Protein AF-A0A2G9USE9-F1 (afdb_monomer_lite)

pLDDT: mean 75.91, std 17.48, range [37.97, 95.0]

Sequence (127 aa):
MPSISLAEQHPDAPIYLYVLRFLLGVVVILSCRVVLKFIAKLLVKGMYTVLDLKYYSYSEMCRDLGDLQPTKRYTNRMRFKPIPGAKEVPADAIPYDVDLPVKFIVYSMVGFFVSEGCPMIFAQLNI

Radius of gyration: 22.18 Å; chains: 1; bounding box: 47×37×64 Å

Secondary structure (DSSP, 8-state):
-----HHHH-TT--HHHHHHHHHHHHHHHHHHHHHHHHHHHHHHHHHHHHTT--EE-HHHHHHHTTT-PPPS---TTSS-PPPTT-SS--GGGSPEESHHHHHHHHHHHHHHIIIIIHHHHHHHHT-

Foldseek 3Di:
DPDDDVCRVDVVPDPVLVVVLVVVLVVVLVVLLVVLLVVLLVVLVVVCVVVVAAADELVVVPVVVDPPNPPPPPDPPPQDPPDVPDPDDDPSSRHYHSVVSSCVRSVVVSVVCSVPVSVVVCVVVVD

Structure (mmCIF, N/CA/C/O backbone):
data_AF-A0A2G9USE9-F1
#
_entry.id   AF-A0A2G9USE9-F1
#
loop_
_atom_site.group_PDB
_atom_site.id
_atom_site.type_symbol
_atom_site.label_atom_id
_atom_site.label_alt_id
_atom_site.label_comp_id
_atom_site.label_asym_id
_atom_site.label_entity_id
_atom_site.label_seq_id
_atom_site.pdbx_PDB_ins_code
_atom_site.Cartn_x
_atom_site.Cartn_y
_atom_site.Cartn_z
_atom_site.occupancy
_atom_site.B_iso_or_equiv
_atom_site.auth_seq_id
_atom_site.auth_comp_id
_atom_site.auth_asym_id
_atom_site.auth_atom_id
_atom_site.pdbx_PDB_model_num
ATOM 1 N N . MET A 1 1 ? 13.658 -19.734 -13.538 1.00 42.59 1 MET A N 1
ATOM 2 C CA . MET A 1 1 ? 14.956 -19.105 -13.867 1.00 42.59 1 MET A CA 1
ATOM 3 C C . MET A 1 1 ? 14.958 -17.721 -13.239 1.00 42.59 1 MET A C 1
ATOM 5 O O . MET A 1 1 ? 13.922 -17.074 -13.345 1.00 42.59 1 MET A O 1
ATOM 9 N N . PRO A 1 2 ? 16.017 -17.289 -12.535 1.00 43.75 2 PRO A N 1
ATOM 10 C CA . PRO A 1 2 ? 16.078 -15.926 -12.011 1.00 43.75 2 PRO A CA 1
ATOM 11 C C . PRO A 1 2 ? 16.019 -14.930 -13.177 1.00 43.75 2 PRO A C 1
ATOM 13 O O . PRO A 1 2 ? 16.618 -15.173 -14.224 1.00 43.75 2 PRO A O 1
ATOM 16 N N . SER A 1 3 ? 15.261 -13.844 -13.021 1.00 55.16 3 SER A N 1
ATOM 17 C CA . SER A 1 3 ? 15.191 -12.767 -14.009 1.00 55.16 3 SER A CA 1
ATOM 18 C C . SER A 1 3 ? 16.543 -12.056 -14.056 1.00 55.16 3 SER A C 1
ATOM 20 O O . SER A 1 3 ? 16.865 -11.269 -13.167 1.00 55.16 3 SER A O 1
ATOM 22 N N . ILE A 1 4 ? 17.349 -12.388 -15.059 1.00 57.28 4 ILE A N 1
ATOM 23 C CA . ILE A 1 4 ? 18.645 -11.756 -15.308 1.00 57.28 4 ILE A CA 1
ATOM 24 C C . ILE A 1 4 ? 18.383 -10.288 -15.663 1.00 57.28 4 ILE A C 1
ATOM 26 O O . ILE A 1 4 ? 17.477 -9.984 -16.445 1.00 57.28 4 ILE A O 1
ATOM 30 N N . SER A 1 5 ? 19.130 -9.369 -15.055 1.00 57.72 5 SER A N 1
ATOM 31 C CA . SER A 1 5 ? 18.982 -7.944 -15.350 1.00 57.72 5 SER A CA 1
ATOM 32 C C . SER A 1 5 ? 19.364 -7.657 -16.807 1.00 57.72 5 SER A C 1
ATOM 34 O O . SER A 1 5 ? 20.166 -8.372 -17.407 1.00 57.72 5 SER A O 1
ATOM 36 N N . LEU A 1 6 ? 18.825 -6.586 -17.401 1.00 57.16 6 LEU A N 1
ATOM 37 C CA . LEU A 1 6 ? 19.148 -6.249 -18.797 1.00 57.16 6 LEU A CA 1
ATOM 38 C C . LEU A 1 6 ? 20.657 -5.999 -19.006 1.00 57.16 6 LEU A C 1
ATOM 40 O O . LEU A 1 6 ? 21.139 -6.150 -20.122 1.00 57.16 6 LEU A O 1
ATOM 44 N N . ALA A 1 7 ? 21.393 -5.675 -17.933 1.00 53.22 7 ALA A N 1
ATOM 45 C CA . ALA A 1 7 ? 22.827 -5.367 -17.947 1.00 53.22 7 ALA A CA 1
ATOM 46 C C . ALA A 1 7 ? 23.662 -6.640 -18.032 1.00 53.22 7 ALA A C 1
ATOM 48 O O . ALA A 1 7 ? 24.717 -6.667 -18.656 1.00 53.22 7 ALA A O 1
ATOM 49 N N . GLU A 1 8 ? 23.162 -7.701 -17.405 1.00 52.91 8 GLU A N 1
ATOM 50 C CA . GLU A 1 8 ? 23.750 -9.033 -17.455 1.00 52.91 8 GLU A CA 1
ATOM 51 C C . GLU A 1 8 ? 23.409 -9.748 -18.772 1.00 52.91 8 GLU A C 1
ATOM 53 O O . GLU A 1 8 ? 24.170 -10.609 -19.203 1.00 52.91 8 GLU A O 1
ATOM 58 N N . GLN A 1 9 ? 22.297 -9.392 -19.433 1.00 63.19 9 GLN A N 1
ATOM 59 C CA . GLN A 1 9 ? 21.943 -9.920 -20.760 1.00 63.19 9 GLN A CA 1
ATOM 60 C C . GLN A 1 9 ? 22.631 -9.171 -21.908 1.00 63.19 9 GLN A C 1
ATOM 62 O O . GLN A 1 9 ? 23.045 -9.797 -22.883 1.00 63.19 9 GLN A O 1
ATOM 67 N N . HIS A 1 10 ? 22.764 -7.846 -21.803 1.00 61.84 10 HIS A N 1
ATOM 68 C CA . HIS A 1 10 ? 23.338 -6.997 -22.842 1.00 61.84 10 HIS A CA 1
ATOM 69 C C . HIS A 1 10 ? 24.261 -5.935 -22.215 1.00 61.84 10 HIS A C 1
ATOM 71 O O . HIS A 1 10 ? 23.764 -4.950 -21.667 1.00 61.84 10 HIS A O 1
ATOM 77 N N . PRO A 1 11 ? 25.597 -6.076 -22.314 1.00 62.34 11 PRO A N 1
ATOM 78 C CA . PRO A 1 11 ? 26.538 -5.087 -21.775 1.00 62.34 11 PRO A CA 1
ATOM 79 C C . PRO A 1 11 ? 26.415 -3.701 -22.440 1.00 62.34 11 PRO A C 1
ATOM 81 O O . PRO A 1 11 ? 26.770 -2.701 -21.824 1.00 62.34 11 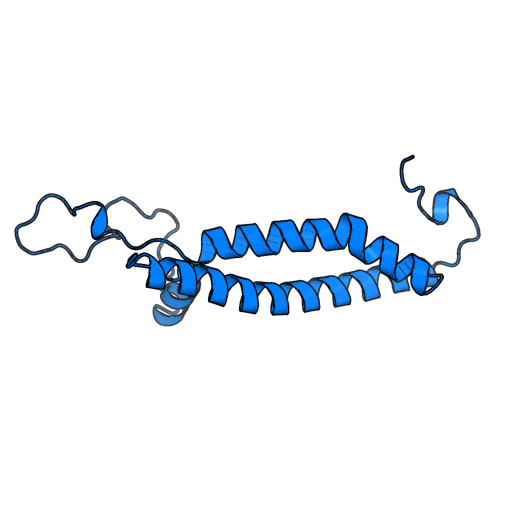PRO A O 1
ATOM 84 N N . ASP A 1 12 ? 25.833 -3.632 -23.643 1.00 63.12 12 ASP A N 1
ATOM 85 C CA . ASP A 1 12 ? 25.544 -2.388 -24.376 1.00 63.12 12 ASP A CA 1
ATOM 86 C C . ASP A 1 12 ? 24.129 -1.834 -24.111 1.00 63.12 12 ASP A C 1
ATOM 88 O O . ASP A 1 12 ? 23.671 -0.914 -24.795 1.00 63.12 12 ASP A O 1
ATOM 92 N N . ALA A 1 13 ? 23.396 -2.401 -23.145 1.00 64.69 13 ALA A N 1
ATOM 93 C CA . ALA A 1 13 ? 22.056 -1.948 -22.799 1.00 64.69 13 ALA A CA 1
ATOM 94 C C . ALA A 1 13 ? 22.074 -0.457 -22.424 1.00 64.69 13 ALA A C 1
ATOM 96 O O . ALA A 1 13 ? 22.778 -0.054 -21.491 1.00 64.69 13 ALA A O 1
ATOM 97 N N . PRO A 1 14 ? 21.286 0.387 -23.101 1.00 75.44 14 PRO A N 1
ATOM 98 C CA . PRO A 1 14 ? 21.423 1.816 -22.932 1.00 75.44 14 PRO A CA 1
ATOM 99 C C . PRO A 1 14 ? 20.886 2.260 -21.565 1.00 75.44 14 PRO A C 1
ATOM 101 O O . PRO A 1 14 ? 19.773 1.920 -21.163 1.00 75.44 14 PRO A O 1
ATOM 104 N N . ILE A 1 15 ? 21.683 3.068 -20.858 1.00 80.81 15 ILE A N 1
ATOM 105 C CA . ILE A 1 15 ? 21.431 3.525 -19.477 1.00 80.81 15 ILE A CA 1
ATOM 106 C C . ILE A 1 15 ? 20.027 4.138 -19.311 1.00 80.81 15 ILE A C 1
ATOM 108 O O . ILE A 1 15 ? 19.402 3.992 -18.258 1.00 80.81 15 ILE A O 1
ATOM 112 N N . TYR A 1 16 ? 19.494 4.771 -20.363 1.00 80.62 16 TYR A N 1
ATOM 113 C CA . TYR A 1 16 ? 18.162 5.377 -20.337 1.00 80.62 16 TYR A CA 1
ATOM 114 C C . TYR A 1 16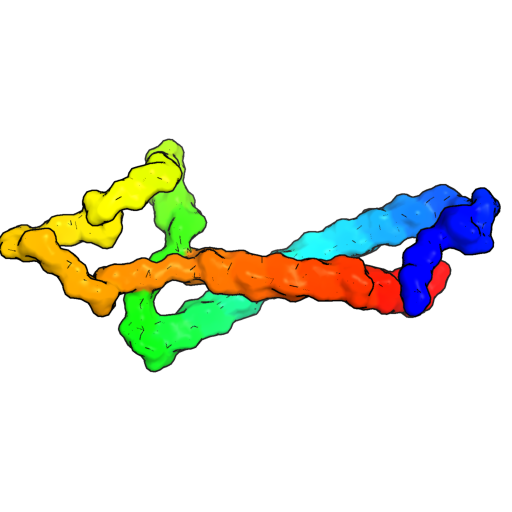 ? 17.039 4.367 -20.043 1.00 80.62 16 TYR A C 1
ATOM 116 O O . TYR A 1 16 ? 16.063 4.749 -19.401 1.00 80.62 16 TYR A O 1
ATOM 124 N N . LEU A 1 17 ? 17.171 3.090 -20.434 1.00 81.06 17 LEU A N 1
ATOM 125 C CA . LEU A 1 17 ? 16.151 2.066 -20.164 1.00 81.06 17 LEU A CA 1
ATOM 126 C C . LEU A 1 17 ? 16.042 1.754 -18.668 1.00 81.06 17 LEU A C 1
ATOM 128 O O . LEU A 1 17 ? 14.940 1.609 -18.145 1.00 81.06 17 LEU A O 1
ATOM 132 N N . TYR A 1 18 ? 17.160 1.735 -17.939 1.00 81.06 18 TYR A N 1
ATOM 133 C CA . TYR A 1 18 ? 17.151 1.528 -16.485 1.00 81.06 18 TYR A CA 1
ATOM 134 C C . TYR A 1 18 ? 16.502 2.691 -15.754 1.00 81.06 18 TYR A C 1
ATOM 136 O O . TYR A 1 18 ? 15.683 2.483 -14.860 1.00 81.06 18 TYR A O 1
ATOM 144 N N . VAL A 1 19 ? 16.853 3.915 -16.153 1.00 85.50 19 VAL A N 1
ATOM 145 C CA . VAL A 1 19 ? 16.263 5.127 -15.583 1.00 85.50 19 VAL A CA 1
ATOM 146 C C . VAL A 1 19 ? 14.759 5.143 -15.849 1.00 85.50 19 VAL A C 1
ATOM 148 O O . VAL A 1 19 ? 13.981 5.412 -14.936 1.00 85.50 19 VAL A O 1
ATOM 151 N N . LEU A 1 20 ? 14.338 4.777 -17.062 1.00 86.94 20 LEU A N 1
ATOM 152 C CA . LEU A 1 20 ? 12.929 4.710 -17.431 1.00 86.94 20 LEU A CA 1
ATOM 153 C C . LEU A 1 20 ? 12.172 3.649 -16.621 1.00 86.94 20 LEU A C 1
ATOM 155 O O . LEU A 1 20 ? 11.130 3.964 -16.050 1.00 86.94 20 LEU A O 1
ATOM 159 N N . ARG A 1 21 ? 12.711 2.429 -16.496 1.00 87.88 21 ARG A N 1
ATOM 160 C CA . ARG A 1 21 ? 12.141 1.365 -15.649 1.00 87.88 21 ARG A CA 1
ATOM 161 C C . ARG A 1 21 ? 12.025 1.792 -14.192 1.00 87.88 21 ARG A C 1
ATOM 163 O O . ARG A 1 21 ? 10.996 1.556 -13.566 1.00 87.88 21 ARG A O 1
ATOM 170 N N . PHE A 1 22 ? 13.058 2.435 -13.651 1.00 89.00 22 PHE A N 1
ATOM 171 C CA . PHE A 1 22 ? 13.052 2.911 -12.272 1.00 89.00 22 PHE A CA 1
ATOM 172 C C . PHE A 1 22 ? 11.967 3.969 -12.052 1.00 89.00 22 PHE A C 1
ATOM 174 O O . PHE A 1 22 ? 11.139 3.818 -11.155 1.00 89.00 22 PHE A O 1
ATOM 181 N N . LEU A 1 23 ? 11.922 5.006 -12.892 1.00 92.56 23 LEU A N 1
ATOM 182 C CA . LEU A 1 23 ? 10.928 6.074 -12.777 1.00 92.56 23 LEU A CA 1
ATOM 183 C C . LEU A 1 23 ? 9.507 5.538 -12.965 1.00 92.56 23 LEU A C 1
ATOM 185 O O . LEU A 1 23 ? 8.633 5.820 -12.144 1.00 92.56 23 LEU A O 1
ATOM 189 N N . LEU A 1 24 ? 9.281 4.728 -14.001 1.00 91.69 24 LEU A N 1
ATOM 190 C CA . LEU A 1 24 ? 7.969 4.153 -14.286 1.00 91.69 24 LEU A CA 1
ATOM 191 C C . LEU A 1 24 ? 7.528 3.212 -13.162 1.00 91.69 24 LEU A C 1
ATOM 193 O O . LEU A 1 24 ? 6.407 3.334 -12.673 1.00 91.69 24 LEU A O 1
ATOM 197 N N . GLY A 1 25 ? 8.423 2.347 -12.681 1.00 90.81 25 GLY A N 1
ATOM 198 C CA . GLY A 1 25 ? 8.166 1.476 -11.538 1.00 90.81 25 GLY A CA 1
ATOM 199 C C . GLY A 1 25 ? 7.791 2.263 -10.281 1.00 90.81 25 GLY A C 1
ATOM 200 O O . GLY A 1 25 ? 6.777 1.970 -9.653 1.00 90.81 25 GLY A O 1
ATOM 201 N N . VAL A 1 26 ? 8.542 3.315 -9.935 1.00 93.44 26 VAL A N 1
ATOM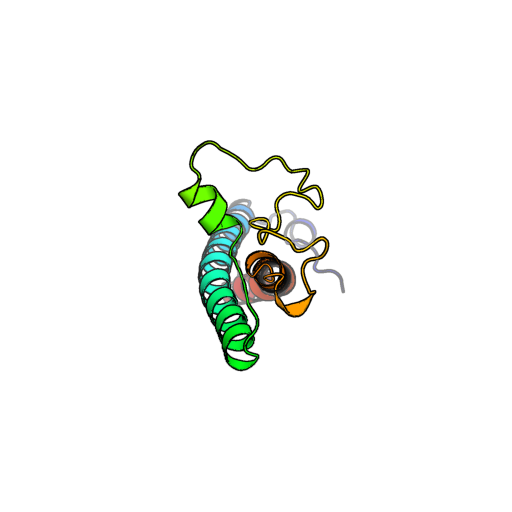 202 C CA . VAL A 1 26 ? 8.232 4.169 -8.775 1.00 93.44 26 VAL A CA 1
ATOM 203 C C . VAL A 1 26 ? 6.856 4.824 -8.920 1.00 93.44 26 VAL A C 1
ATOM 205 O O . VAL A 1 26 ? 6.059 4.774 -7.983 1.00 93.44 26 VAL A O 1
ATOM 208 N N . VAL A 1 27 ? 6.538 5.396 -10.084 1.00 94.06 27 VAL A N 1
ATOM 209 C CA . VAL A 1 27 ? 5.243 6.055 -10.329 1.00 94.06 27 VAL A CA 1
ATOM 210 C C . VAL A 1 27 ? 4.080 5.061 -10.235 1.00 94.06 27 VAL A C 1
ATOM 212 O O . VAL A 1 27 ? 3.079 5.337 -9.564 1.00 94.06 27 VAL A O 1
ATOM 215 N N . VAL A 1 28 ? 4.214 3.883 -10.850 1.00 92.25 28 VAL A N 1
ATOM 216 C CA . VAL A 1 28 ? 3.196 2.822 -10.806 1.00 92.25 28 VAL A CA 1
ATOM 217 C C . VAL A 1 28 ? 2.983 2.332 -9.374 1.00 92.25 28 VAL A C 1
ATOM 219 O O . VAL A 1 28 ? 1.847 2.231 -8.915 1.00 92.25 28 VAL A O 1
ATOM 222 N N . ILE A 1 29 ? 4.053 2.093 -8.617 1.00 93.69 29 ILE A N 1
ATOM 223 C CA . ILE A 1 29 ? 3.937 1.606 -7.240 1.00 93.69 29 ILE A CA 1
ATOM 224 C C . ILE A 1 29 ? 3.351 2.665 -6.304 1.00 93.69 29 ILE A C 1
ATOM 226 O O . ILE A 1 29 ? 2.505 2.340 -5.467 1.00 93.69 29 ILE A O 1
ATOM 230 N N . LEU A 1 30 ? 3.750 3.932 -6.438 1.00 93.75 30 LEU A N 1
ATOM 231 C CA . LEU A 1 30 ? 3.202 5.013 -5.619 1.00 93.75 30 LEU A CA 1
ATOM 232 C C . LEU A 1 30 ? 1.711 5.229 -5.893 1.00 93.75 30 LEU A C 1
ATOM 234 O O . LEU A 1 30 ? 0.931 5.327 -4.944 1.00 93.75 30 LEU A O 1
ATOM 238 N N . SER A 1 31 ? 1.304 5.251 -7.163 1.00 93.38 31 SER A N 1
ATOM 239 C CA . SER A 1 31 ? -0.110 5.378 -7.537 1.00 93.38 31 SER A CA 1
ATOM 240 C C . SER A 1 31 ? -0.930 4.176 -7.057 1.00 93.38 31 SER A C 1
ATOM 242 O O . SER A 1 31 ? -1.950 4.356 -6.386 1.00 93.38 31 SER A O 1
ATOM 244 N N . CYS A 1 32 ? -0.435 2.956 -7.277 1.00 93.56 32 CYS A N 1
ATOM 245 C CA . CYS A 1 32 ? -1.056 1.723 -6.799 1.00 93.56 32 CYS A CA 1
ATOM 246 C C . CYS A 1 32 ? -1.230 1.728 -5.273 1.00 93.56 32 CYS A C 1
ATOM 248 O O . CYS A 1 32 ? -2.321 1.469 -4.766 1.00 93.56 32 CYS A O 1
ATOM 250 N N . ARG A 1 33 ? -0.198 2.127 -4.518 1.00 93.38 33 ARG A N 1
ATOM 251 C CA . ARG A 1 33 ? -0.256 2.241 -3.053 1.00 93.38 33 ARG A CA 1
ATOM 252 C C . ARG A 1 33 ? -1.360 3.189 -2.583 1.00 93.38 33 ARG A C 1
ATOM 254 O O . ARG A 1 33 ? -2.031 2.884 -1.596 1.00 93.38 33 ARG A O 1
ATOM 261 N N . VAL A 1 34 ? -1.537 4.336 -3.243 1.00 93.38 34 VAL A N 1
ATOM 262 C CA . VAL A 1 34 ? -2.575 5.318 -2.882 1.00 93.38 34 VAL A CA 1
ATOM 263 C C . VAL A 1 34 ? -3.969 4.730 -3.100 1.00 93.38 34 VAL A C 1
ATOM 265 O O . VAL A 1 34 ? -4.793 4.766 -2.184 1.00 93.38 34 VAL A O 1
ATOM 268 N N . VAL A 1 35 ? -4.206 4.129 -4.269 1.00 94.56 35 VAL A N 1
ATOM 269 C CA . VAL A 1 35 ? -5.495 3.516 -4.621 1.00 94.56 35 VAL A CA 1
ATOM 270 C C . VAL A 1 35 ? -5.811 2.331 -3.704 1.00 94.56 35 VAL A 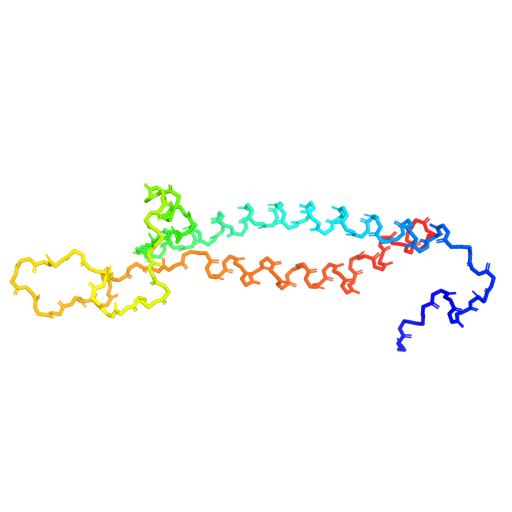C 1
ATOM 272 O O . VAL A 1 35 ? -6.879 2.284 -3.094 1.00 94.56 35 VAL A O 1
ATOM 275 N N . LEU A 1 36 ? -4.859 1.413 -3.520 1.00 94.25 36 LEU A N 1
ATOM 276 C CA . LEU A 1 36 ? -5.020 0.246 -2.650 1.00 94.25 36 LEU A CA 1
ATOM 277 C C . LEU A 1 36 ? -5.297 0.640 -1.205 1.00 94.25 36 LEU A C 1
ATOM 279 O O . LEU A 1 36 ? -6.133 0.018 -0.558 1.00 94.25 36 LEU A O 1
ATOM 283 N N . LYS A 1 37 ? -4.635 1.680 -0.685 1.00 93.00 37 LYS A N 1
ATOM 284 C CA . LYS A 1 37 ? -4.887 2.156 0.680 1.00 93.00 37 LYS A CA 1
ATOM 285 C C . LYS A 1 37 ? -6.328 2.629 0.849 1.00 93.00 37 LYS A C 1
ATOM 287 O O . LYS A 1 37 ? -6.928 2.352 1.886 1.00 93.00 37 LYS A O 1
ATOM 292 N N . PHE A 1 38 ? -6.875 3.329 -0.143 1.00 92.94 38 PHE A N 1
ATOM 293 C CA . PHE A 1 38 ? -8.262 3.783 -0.111 1.00 92.94 38 PHE A CA 1
ATOM 294 C C . PHE A 1 38 ? -9.235 2.597 -0.108 1.00 92.94 38 PHE A C 1
ATOM 296 O O . PHE A 1 38 ? -10.080 2.498 0.782 1.00 92.94 38 PHE A O 1
ATOM 303 N N . ILE A 1 39 ? -9.049 1.651 -1.033 1.00 95.00 39 ILE A N 1
ATOM 304 C CA . ILE A 1 39 ? -9.902 0.461 -1.163 1.00 95.00 39 ILE A CA 1
ATOM 305 C C . ILE A 1 39 ? -9.801 -0.432 0.082 1.00 95.00 39 ILE A C 1
ATOM 307 O O . ILE A 1 39 ? -10.818 -0.781 0.676 1.00 95.00 39 ILE A O 1
ATOM 311 N N . ALA A 1 40 ? -8.588 -0.759 0.532 1.00 94.19 40 ALA A N 1
ATOM 312 C CA . ALA A 1 40 ? -8.365 -1.615 1.696 1.00 94.19 40 ALA A CA 1
ATOM 313 C C . ALA A 1 40 ? -8.966 -1.011 2.972 1.00 94.19 40 ALA A C 1
ATOM 315 O O . ALA A 1 40 ? -9.561 -1.728 3.773 1.00 94.19 40 ALA A O 1
ATOM 316 N N . LYS A 1 41 ? -8.868 0.314 3.153 1.00 92.25 41 LYS A N 1
ATOM 317 C CA . LYS A 1 41 ? -9.482 0.993 4.300 1.00 92.25 41 LYS A CA 1
ATOM 318 C C . LYS A 1 41 ? -11.005 0.886 4.279 1.00 92.25 41 LYS A C 1
ATOM 320 O O . LYS A 1 41 ? -11.592 0.671 5.337 1.00 92.25 41 LYS A O 1
ATOM 325 N N . LEU A 1 42 ? -11.635 1.014 3.110 1.00 93.19 42 LEU A N 1
ATOM 326 C CA . LEU A 1 42 ? -13.080 0.820 2.971 1.00 93.19 42 LEU A CA 1
ATOM 327 C C . LEU A 1 42 ? -13.489 -0.624 3.275 1.00 93.19 42 LEU A C 1
ATOM 329 O O . LEU A 1 42 ? -14.424 -0.829 4.043 1.00 93.19 42 LEU A O 1
ATOM 333 N N . LEU A 1 43 ? -12.758 -1.609 2.746 1.00 94.88 43 LEU A N 1
ATOM 334 C CA . LEU A 1 43 ? -13.037 -3.028 2.982 1.00 94.88 43 LEU A CA 1
ATOM 335 C C . LEU A 1 43 ? -12.933 -3.398 4.465 1.00 94.88 43 LEU A C 1
ATOM 337 O O . LEU A 1 43 ? -13.866 -3.976 5.015 1.00 94.88 43 LEU A O 1
ATOM 341 N N . VAL A 1 44 ? -11.838 -3.019 5.133 1.00 93.31 44 VAL A N 1
ATOM 342 C CA . VAL A 1 44 ? -11.640 -3.326 6.559 1.00 93.31 44 VAL A CA 1
ATOM 343 C C . VAL A 1 44 ? -12.699 -2.640 7.422 1.00 93.31 44 VAL A C 1
ATOM 345 O O . VAL A 1 44 ? -13.276 -3.286 8.294 1.00 93.31 44 VAL A O 1
ATOM 348 N N . LYS A 1 45 ? -12.998 -1.355 7.171 1.00 90.81 45 LYS A N 1
ATOM 349 C CA . LYS A 1 45 ? -14.071 -0.654 7.895 1.00 90.81 45 LYS A CA 1
ATOM 350 C C . LYS A 1 45 ? -15.417 -1.347 7.685 1.00 90.81 45 LYS A C 1
ATOM 352 O O . LYS A 1 45 ? -16.105 -1.607 8.662 1.00 90.81 45 LYS A O 1
ATOM 357 N N . GLY A 1 46 ? -15.753 -1.703 6.443 1.00 91.62 46 GLY A N 1
ATOM 358 C CA . GLY A 1 46 ? -16.988 -2.416 6.118 1.00 91.62 46 GLY A CA 1
ATOM 359 C C . GLY A 1 46 ? -17.107 -3.752 6.852 1.00 91.62 46 GLY A C 1
ATOM 360 O O . GLY A 1 46 ? -18.138 -4.018 7.461 1.00 91.62 46 GLY A O 1
ATOM 361 N N . MET A 1 47 ? -16.039 -4.556 6.875 1.00 93.38 47 MET A N 1
ATOM 362 C CA . MET A 1 47 ? -16.009 -5.814 7.631 1.00 93.38 47 MET A CA 1
ATOM 363 C C . MET A 1 47 ? -16.241 -5.596 9.125 1.00 93.38 47 MET A C 1
ATOM 365 O O . MET A 1 47 ? -17.034 -6.310 9.732 1.00 93.38 47 MET A O 1
ATOM 369 N N . TYR A 1 48 ? -15.575 -4.608 9.723 1.00 90.88 48 TYR A N 1
ATOM 370 C CA . TYR A 1 48 ? -15.750 -4.316 11.142 1.00 90.88 48 TYR A CA 1
ATOM 371 C C . TYR A 1 48 ? -17.158 -3.816 11.460 1.00 90.88 48 TYR A C 1
ATOM 373 O O . TYR A 1 48 ? -17.717 -4.229 12.467 1.00 90.88 48 TYR A O 1
ATOM 381 N N . THR A 1 49 ? -17.763 -3.002 10.592 1.00 88.88 49 THR A N 1
ATOM 382 C CA . THR A 1 49 ? -19.159 -2.571 10.748 1.00 88.88 49 THR A CA 1
ATOM 383 C C . THR A 1 49 ? -20.134 -3.746 10.659 1.00 88.88 49 THR A C 1
ATOM 385 O O . THR A 1 49 ? -21.051 -3.826 11.466 1.00 88.88 49 THR A O 1
ATOM 388 N N . VAL A 1 50 ? -19.936 -4.678 9.720 1.00 93.88 50 VAL A N 1
ATOM 389 C CA . VAL A 1 50 ? -20.798 -5.868 9.578 1.00 93.88 50 VAL A CA 1
ATOM 390 C C . VAL A 1 50 ? -20.690 -6.799 10.788 1.00 93.88 50 VAL A C 1
ATOM 392 O O . VAL A 1 50 ? -21.675 -7.420 11.174 1.00 93.88 50 VAL A O 1
ATOM 395 N N . LEU A 1 51 ? -19.507 -6.884 11.398 1.00 90.56 51 LEU A N 1
ATOM 396 C CA . LEU A 1 51 ? -19.248 -7.695 12.590 1.00 90.56 51 LEU A CA 1
ATOM 397 C C . LEU A 1 51 ? -19.529 -6.956 13.911 1.00 90.56 51 LEU A C 1
ATOM 399 O O . LEU A 1 51 ? -19.227 -7.499 14.970 1.00 90.56 51 LEU A O 1
ATOM 403 N N . ASP A 1 52 ? -20.059 -5.729 13.850 1.00 87.31 52 ASP A N 1
ATOM 404 C CA . ASP A 1 52 ? -20.289 -4.841 15.001 1.00 87.31 52 ASP A CA 1
ATOM 405 C C . ASP A 1 52 ? -19.049 -4.659 15.905 1.00 87.31 52 ASP A C 1
ATOM 407 O O . ASP A 1 52 ? -19.114 -4.536 17.129 1.00 87.31 52 ASP A O 1
ATOM 411 N N . LEU A 1 53 ? -17.862 -4.655 15.293 1.00 83.81 53 LEU A N 1
ATOM 412 C CA . LEU A 1 53 ? -16.601 -4.467 15.999 1.00 83.81 53 LEU A CA 1
ATOM 413 C C . LEU A 1 53 ? -16.330 -2.978 16.183 1.00 83.81 53 LEU A C 1
ATOM 415 O O . LEU A 1 53 ? -16.297 -2.204 15.225 1.00 83.81 53 LEU A O 1
ATOM 419 N N . LYS A 1 54 ? -16.033 -2.570 17.418 1.00 82.81 54 LYS A N 1
ATOM 420 C CA . LYS A 1 54 ? -15.530 -1.220 17.697 1.00 82.81 54 LYS A CA 1
ATOM 421 C C . LYS A 1 54 ? -14.139 -1.074 17.094 1.00 82.81 54 LYS A C 1
ATOM 423 O O . LYS A 1 54 ? -13.299 -1.958 17.244 1.00 82.81 54 LYS A O 1
ATOM 428 N N . TYR A 1 55 ? -13.859 0.053 16.449 1.00 81.50 55 TYR A N 1
ATOM 429 C CA . TYR A 1 55 ? -12.557 0.290 15.832 1.00 81.50 55 TYR A CA 1
ATOM 430 C C . TYR A 1 55 ? -12.114 1.749 15.911 1.00 81.50 55 TYR A C 1
ATOM 432 O O . TYR A 1 55 ? -12.928 2.655 16.070 1.00 81.50 55 TYR A O 1
ATOM 440 N N . TYR A 1 56 ? -10.807 1.973 15.781 1.00 79.44 56 TYR A N 1
ATOM 441 C CA . TYR A 1 56 ? -10.193 3.296 15.687 1.00 79.44 56 TYR A CA 1
ATOM 442 C C . TYR A 1 56 ? -9.131 3.322 14.577 1.00 79.44 56 TYR A C 1
ATOM 444 O O . TYR A 1 56 ? -8.598 2.284 14.185 1.00 79.44 56 TYR A O 1
ATOM 452 N N . SER A 1 57 ? -8.818 4.509 14.053 1.00 75.62 57 SER A N 1
ATOM 453 C CA . SER A 1 57 ? -7.660 4.716 13.172 1.00 75.62 57 SER A CA 1
ATOM 454 C C . SER A 1 57 ? -6.602 5.495 13.940 1.00 75.62 57 SER A C 1
ATOM 456 O O . SER A 1 57 ? -6.822 6.648 14.314 1.00 75.62 57 SER A O 1
ATOM 458 N N . TYR A 1 58 ? -5.452 4.865 14.183 1.00 70.12 58 TYR A N 1
ATOM 459 C CA . TYR A 1 58 ? -4.331 5.499 14.878 1.00 70.12 58 TYR A CA 1
ATOM 460 C C . TYR A 1 58 ? -3.875 6.783 14.174 1.00 70.12 58 TYR A C 1
ATOM 462 O O . TYR A 1 58 ? -3.583 7.788 14.813 1.00 70.12 58 TYR A O 1
ATOM 470 N N . SER A 1 59 ? -3.853 6.759 12.843 1.00 67.75 59 SER A N 1
ATOM 471 C CA . SER A 1 59 ? -3.435 7.886 12.009 1.00 67.75 59 SER A CA 1
ATOM 472 C C . SER A 1 59 ? -4.393 9.077 12.117 1.00 67.75 59 SER A C 1
ATOM 474 O O . SER A 1 59 ? -3.936 10.216 12.140 1.00 67.75 59 SER A O 1
ATOM 476 N N . GLU A 1 60 ? -5.706 8.827 12.184 1.00 72.19 60 GLU A N 1
ATOM 477 C CA . GLU A 1 60 ? -6.717 9.878 12.392 1.00 72.19 60 GLU A CA 1
ATOM 478 C C . GLU A 1 60 ? -6.624 10.435 13.815 1.00 72.19 60 GLU A C 1
ATOM 480 O O . GLU A 1 60 ? -6.517 11.642 13.988 1.00 72.19 60 GLU A O 1
ATOM 485 N N . MET A 1 61 ? -6.518 9.561 14.818 1.00 69.06 61 MET A N 1
ATOM 486 C CA . MET A 1 61 ? -6.356 9.964 16.215 1.00 69.06 61 MET A CA 1
ATOM 487 C C . MET A 1 61 ? -5.107 10.832 16.434 1.00 69.06 61 MET A C 1
ATOM 489 O O . MET A 1 61 ? -5.190 11.862 17.094 1.00 69.06 61 MET A O 1
ATOM 493 N N . CYS A 1 62 ? -3.954 10.461 15.869 1.00 65.25 62 CYS A N 1
ATOM 494 C CA . CYS A 1 62 ? -2.744 11.283 15.961 1.00 65.25 62 CYS A CA 1
ATOM 495 C C . CYS A 1 62 ? -2.887 12.624 15.235 1.00 65.25 62 CYS A C 1
ATOM 497 O O . CYS A 1 62 ? -2.327 13.613 15.689 1.00 65.25 62 CYS A O 1
ATOM 499 N N . ARG A 1 63 ? -3.625 12.674 14.118 1.00 67.31 63 ARG A N 1
ATOM 500 C CA . ARG A 1 63 ? -3.891 13.931 13.406 1.00 67.31 63 ARG A CA 1
ATOM 501 C C . ARG A 1 63 ? -4.762 14.864 14.245 1.00 67.31 63 ARG A C 1
ATOM 503 O O . ARG A 1 63 ? -4.492 16.058 14.293 1.00 67.31 63 ARG A O 1
ATOM 510 N N . ASP A 1 64 ? -5.772 14.314 14.906 1.00 69.94 64 ASP A N 1
ATOM 511 C CA . ASP A 1 64 ? -6.721 15.082 15.711 1.00 69.94 64 ASP A CA 1
ATOM 512 C C . ASP A 1 64 ? -6.098 15.552 17.044 1.00 69.94 64 ASP A C 1
ATOM 514 O O . ASP A 1 64 ? -6.479 16.592 17.574 1.00 69.94 64 ASP A O 1
ATOM 518 N N . LEU A 1 65 ? -5.099 14.825 17.561 1.00 65.12 65 LEU A N 1
ATOM 519 C CA . LEU A 1 65 ? -4.305 15.204 18.740 1.00 65.12 65 LEU A CA 1
ATOM 520 C C . LEU A 1 65 ? -3.194 16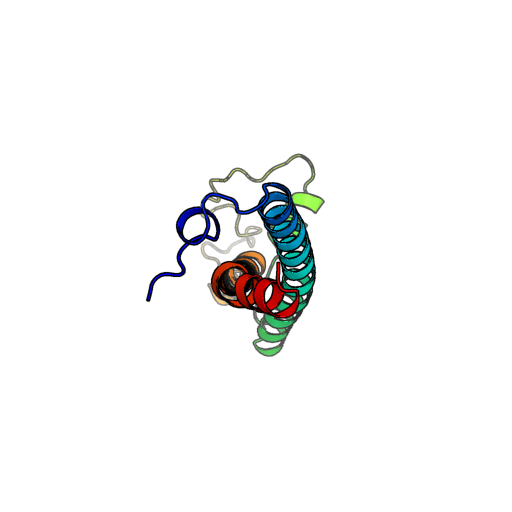.236 18.444 1.00 65.12 65 LEU A C 1
ATOM 522 O O . LEU A 1 65 ? -2.590 16.760 19.381 1.00 65.12 65 LEU A O 1
ATOM 526 N N . GLY A 1 66 ? -2.916 16.546 17.173 1.00 68.00 66 GLY A N 1
ATOM 527 C CA . GLY A 1 66 ? -1.865 17.489 16.776 1.00 68.00 66 GLY A CA 1
ATOM 528 C C . GLY A 1 66 ? -0.457 17.029 17.183 1.00 68.00 66 GLY A C 1
ATOM 529 O O . GLY A 1 66 ? -0.073 15.884 16.948 1.00 68.00 66 GLY A O 1
ATOM 530 N N . ASP A 1 67 ? 0.319 17.921 17.808 1.00 60.34 67 ASP A N 1
ATOM 531 C CA . ASP A 1 67 ? 1.707 17.660 18.237 1.00 60.34 67 ASP A CA 1
ATOM 532 C C . ASP A 1 67 ? 1.824 16.788 19.497 1.00 60.34 67 ASP A C 1
ATOM 534 O O . ASP A 1 67 ? 2.920 16.364 19.877 1.00 60.34 67 ASP A O 1
ATOM 538 N N . LEU A 1 68 ? 0.702 16.466 20.148 1.00 55.38 68 LEU A N 1
ATOM 539 C CA . LEU A 1 68 ? 0.662 15.501 21.242 1.00 55.38 68 LEU A CA 1
ATOM 540 C C . LEU A 1 68 ? 0.723 14.087 20.659 1.00 55.38 68 LEU A C 1
ATOM 542 O O . LEU A 1 68 ? -0.258 13.344 20.675 1.00 55.38 68 LEU A O 1
ATOM 546 N N . GLN A 1 69 ? 1.891 13.704 20.131 1.00 53.59 69 GLN A N 1
ATOM 547 C CA . GLN A 1 69 ? 2.125 12.326 19.718 1.00 53.59 69 GLN A CA 1
ATOM 548 C C . GLN A 1 69 ? 1.980 11.417 20.940 1.00 53.59 69 GLN A C 1
ATOM 550 O O . GLN A 1 69 ? 2.766 11.527 21.890 1.00 53.59 69 GLN A O 1
ATOM 555 N N . PRO A 1 70 ? 1.016 10.486 20.937 1.00 52.72 70 PRO A N 1
ATOM 556 C CA . PRO A 1 70 ? 0.926 9.519 22.007 1.00 52.72 70 PRO A CA 1
ATOM 557 C C . PRO A 1 70 ? 2.201 8.675 21.967 1.00 52.72 70 PRO A C 1
ATOM 559 O O . PRO A 1 70 ? 2.550 8.071 20.949 1.00 52.72 70 PRO A O 1
ATOM 562 N N . THR A 1 71 ? 2.971 8.716 23.056 1.00 49.97 71 THR A N 1
ATOM 563 C CA . THR A 1 71 ? 4.277 8.058 23.097 1.00 49.97 71 THR A CA 1
ATOM 564 C C . THR A 1 71 ? 4.119 6.572 22.778 1.00 49.97 71 THR A C 1
ATOM 566 O O . THR A 1 71 ? 3.215 5.896 23.264 1.00 49.97 71 THR A O 1
ATOM 569 N N . LYS A 1 72 ? 5.038 6.052 21.953 1.00 42.59 72 LYS A N 1
ATOM 570 C CA . LYS A 1 72 ? 5.082 4.674 21.414 1.00 42.59 72 LYS A CA 1
ATOM 571 C C . LYS A 1 72 ? 4.919 3.571 22.479 1.00 42.59 72 LYS A C 1
ATOM 573 O O . LYS A 1 72 ? 4.630 2.426 22.144 1.00 42.59 72 LYS A O 1
ATOM 578 N N . ARG A 1 73 ? 5.084 3.914 23.764 1.00 41.75 73 ARG A N 1
ATOM 579 C CA . ARG A 1 73 ? 4.668 3.123 24.927 1.00 41.75 73 ARG A CA 1
ATOM 580 C C . ARG A 1 73 ? 3.193 3.381 25.246 1.00 41.75 73 ARG A C 1
ATOM 582 O O . ARG A 1 73 ? 2.854 3.995 26.258 1.00 41.75 73 ARG A O 1
ATOM 589 N N . TYR A 1 74 ? 2.322 2.805 24.425 1.00 44.56 74 TYR A N 1
ATOM 590 C CA . TYR A 1 74 ? 0.949 2.496 24.816 1.00 44.56 74 TYR A CA 1
ATOM 591 C C . TYR A 1 74 ? 0.977 1.441 25.926 1.00 44.56 74 TYR A C 1
ATOM 593 O O . TYR A 1 74 ? 0.811 0.246 25.707 1.00 44.56 74 TYR A O 1
ATOM 601 N N . THR A 1 75 ? 1.267 1.889 27.141 1.00 37.97 75 THR A N 1
ATOM 602 C CA . THR A 1 75 ? 1.022 1.118 28.356 1.00 37.97 75 THR A CA 1
ATOM 603 C C . THR A 1 75 ? -0.482 0.854 28.459 1.00 37.97 75 THR A C 1
ATOM 605 O O . THR A 1 75 ? -1.282 1.680 28.014 1.00 37.97 75 THR A O 1
ATOM 608 N N . ASN A 1 76 ? -0.876 -0.267 29.075 1.00 40.84 76 ASN A N 1
ATOM 609 C CA . ASN A 1 76 ? -2.268 -0.704 29.317 1.00 40.84 76 ASN A CA 1
ATOM 610 C C . ASN A 1 76 ? -3.232 0.375 29.878 1.00 40.84 76 ASN A C 1
ATOM 612 O O . ASN A 1 76 ? -4.427 0.132 29.991 1.00 40.84 76 ASN A O 1
ATOM 616 N N . ARG A 1 77 ? -2.733 1.565 30.233 1.00 39.31 77 ARG A N 1
ATOM 617 C CA . ARG A 1 77 ? -3.456 2.681 30.845 1.00 39.31 77 ARG A CA 1
ATOM 618 C C . ARG A 1 77 ? -4.097 3.671 29.865 1.00 39.31 77 ARG A C 1
ATOM 620 O O . ARG A 1 77 ? -5.009 4.367 30.283 1.00 39.31 77 ARG A O 1
ATOM 627 N N . MET A 1 78 ? -3.675 3.755 28.597 1.00 41.47 78 MET A N 1
ATOM 628 C CA . MET A 1 78 ? -4.249 4.738 27.645 1.00 41.47 78 MET A CA 1
ATOM 629 C C . MET A 1 78 ? -5.369 4.193 26.749 1.00 41.47 78 MET A C 1
ATOM 631 O O . MET A 1 78 ? -5.954 4.951 25.981 1.00 41.47 78 MET A O 1
ATOM 635 N N . ARG A 1 79 ? -5.703 2.898 26.828 1.00 48.06 79 ARG A N 1
ATOM 636 C CA . ARG A 1 79 ? -6.774 2.321 25.996 1.00 48.06 79 ARG A CA 1
ATOM 637 C C . ARG A 1 79 ? -8.190 2.657 26.461 1.00 48.06 79 ARG A C 1
ATOM 639 O O . ARG A 1 79 ? -9.134 2.363 25.738 1.00 48.06 79 ARG A O 1
ATOM 646 N N . PHE A 1 80 ? -8.357 3.284 27.621 1.00 49.22 80 PHE A N 1
ATOM 647 C CA . PHE A 1 80 ? -9.666 3.385 28.248 1.00 49.22 80 PHE A CA 1
ATOM 648 C C . PHE A 1 80 ? -9.864 4.764 28.856 1.00 49.22 80 PHE A C 1
ATOM 650 O O . PHE A 1 80 ? -9.080 5.180 29.707 1.00 49.22 80 PHE A O 1
ATOM 657 N N . LYS A 1 81 ? -10.950 5.459 28.486 1.00 43.62 81 LYS A N 1
ATOM 658 C CA . LYS A 1 81 ? -11.552 6.378 29.457 1.00 43.62 81 LYS A CA 1
ATOM 659 C C . LYS A 1 81 ? -11.894 5.501 30.668 1.00 43.62 81 LYS A C 1
ATOM 661 O O . LYS A 1 81 ? -12.646 4.544 30.480 1.00 43.62 81 LYS A O 1
ATOM 666 N N . PRO A 1 82 ? -11.313 5.739 31.855 1.00 46.06 82 PRO A N 1
ATOM 667 C CA . PRO A 1 82 ? -11.649 4.949 33.027 1.00 46.06 82 PRO A CA 1
ATOM 668 C C . PRO A 1 82 ? -13.159 5.058 33.246 1.00 46.06 82 PRO A C 1
ATOM 670 O O . PRO A 1 82 ? -13.686 6.161 33.386 1.00 46.06 82 PRO A O 1
ATOM 673 N N . ILE A 1 83 ? -13.859 3.924 33.213 1.00 52.91 83 ILE A N 1
ATOM 674 C CA . ILE A 1 83 ? -15.265 3.869 33.609 1.00 52.91 83 ILE A CA 1
ATOM 675 C C . ILE A 1 83 ? -15.261 4.063 35.131 1.00 52.91 83 ILE A C 1
ATOM 677 O O . ILE A 1 83 ? -14.611 3.268 35.820 1.00 52.91 83 ILE A O 1
ATOM 681 N N . PRO A 1 84 ? -15.914 5.106 35.678 1.00 49.38 84 PRO A N 1
ATOM 682 C CA . PRO A 1 84 ? -15.944 5.320 37.120 1.00 49.38 84 PRO A CA 1
ATOM 683 C C . PRO A 1 84 ? -16.474 4.061 37.822 1.00 49.38 84 PRO A C 1
ATOM 685 O O . PRO A 1 84 ? -17.620 3.676 37.619 1.00 49.38 84 PRO A O 1
ATOM 688 N N . GLY A 1 85 ? -15.621 3.395 38.608 1.00 57.59 85 GLY A N 1
ATOM 689 C CA . GLY A 1 85 ? -15.977 2.199 39.382 1.00 57.59 85 GLY A CA 1
ATOM 690 C C . GLY A 1 85 ? -15.600 0.835 38.781 1.00 57.59 85 GLY A C 1
ATOM 691 O O . GLY A 1 85 ? -15.720 -0.159 39.492 1.00 57.59 85 GLY A O 1
ATOM 692 N N . ALA A 1 86 ? -15.094 0.745 37.544 1.00 55.09 86 ALA A N 1
ATOM 693 C CA . ALA A 1 86 ? -14.682 -0.536 36.951 1.00 55.09 86 ALA A CA 1
ATOM 694 C C . ALA A 1 86 ? -13.156 -0.742 37.023 1.00 55.09 86 ALA A C 1
ATOM 696 O O . ALA A 1 86 ? -12.387 0.087 36.535 1.00 55.09 86 ALA A O 1
ATOM 697 N N . LYS A 1 87 ? -12.707 -1.857 37.621 1.00 56.59 87 LYS A N 1
ATOM 698 C CA . LYS A 1 87 ? -11.279 -2.242 37.677 1.00 56.59 87 LYS A CA 1
ATOM 699 C C . LYS A 1 87 ? -10.750 -2.802 36.354 1.00 56.59 87 LYS A C 1
ATOM 701 O O . LYS A 1 87 ? -9.555 -2.701 36.094 1.00 56.59 87 LYS A O 1
ATOM 706 N N . GLU A 1 88 ? -11.626 -3.379 35.540 1.00 59.34 88 GLU A N 1
ATOM 707 C CA . GLU A 1 88 ? -11.282 -4.051 34.289 1.00 59.34 88 GLU A CA 1
ATOM 708 C C . GLU A 1 88 ? -12.205 -3.566 33.176 1.00 59.34 88 GLU A C 1
ATOM 710 O O . GLU A 1 88 ? -13.389 -3.311 33.404 1.00 59.34 88 GLU A O 1
ATOM 715 N N . VAL A 1 89 ? -11.650 -3.416 31.973 1.00 59.03 89 VAL A N 1
ATOM 716 C CA . VAL A 1 89 ? -12.437 -3.102 30.783 1.00 59.03 89 VAL A CA 1
ATOM 717 C C . VAL A 1 89 ? -12.674 -4.400 30.025 1.00 59.03 89 VAL A C 1
ATOM 719 O O . VAL A 1 89 ? -11.700 -5.097 29.726 1.00 59.03 89 VAL A O 1
ATOM 722 N N . PRO A 1 90 ? -13.935 -4.750 29.731 1.00 64.75 90 PRO A N 1
ATOM 723 C CA . PRO A 1 90 ? -14.239 -5.999 29.055 1.00 64.75 90 PRO A CA 1
ATOM 724 C C . PRO A 1 90 ? -13.693 -5.969 27.614 1.00 64.75 90 PRO A C 1
ATOM 726 O O . PRO A 1 90 ? -13.558 -4.910 26.994 1.00 64.75 90 PRO A O 1
ATOM 729 N N . ALA A 1 91 ? -13.262 -7.131 27.114 1.00 64.44 91 ALA A N 1
ATOM 730 C CA . ALA A 1 91 ? -12.460 -7.232 25.889 1.00 64.44 91 ALA A CA 1
ATOM 731 C C . ALA A 1 91 ? -13.202 -6.747 24.627 1.00 64.44 91 ALA A C 1
ATOM 733 O O . ALA A 1 91 ? -12.583 -6.230 23.701 1.00 64.44 91 ALA A O 1
ATOM 734 N N . ASP A 1 92 ? -14.526 -6.856 24.630 1.00 65.12 92 ASP A N 1
ATOM 735 C CA . ASP A 1 92 ? -15.478 -6.351 23.633 1.00 65.12 92 ASP A CA 1
ATOM 736 C C . ASP A 1 92 ? -15.566 -4.812 23.581 1.00 65.12 92 ASP A C 1
ATOM 738 O O . ASP A 1 92 ? -16.006 -4.223 22.591 1.00 65.12 92 ASP A O 1
ATOM 742 N N . ALA A 1 93 ? -15.130 -4.123 24.636 1.00 64.38 93 ALA A N 1
ATOM 743 C CA . ALA A 1 93 ? -15.045 -2.669 24.665 1.00 64.38 93 ALA A CA 1
ATOM 744 C C . ALA A 1 93 ? -13.720 -2.132 24.097 1.00 64.38 93 ALA A C 1
ATOM 746 O O . ALA A 1 93 ? -13.587 -0.916 23.939 1.00 64.38 93 ALA A O 1
ATOM 747 N N . ILE A 1 94 ? -12.756 -3.002 23.768 1.00 67.81 94 ILE A N 1
ATOM 748 C CA . ILE A 1 94 ? -11.458 -2.611 23.208 1.00 67.81 94 ILE A CA 1
ATOM 749 C C . ILE A 1 94 ? -11.600 -2.393 21.695 1.00 67.81 94 ILE A C 1
ATOM 751 O O . ILE A 1 94 ? -11.826 -3.357 20.966 1.00 67.81 94 ILE A O 1
ATOM 755 N N . PRO A 1 95 ? -11.424 -1.162 21.178 1.00 71.44 95 PRO A N 1
ATOM 756 C CA . PRO A 1 95 ? -11.523 -0.932 19.747 1.00 71.44 95 PRO A CA 1
ATOM 757 C C . PRO A 1 95 ? -10.305 -1.503 19.001 1.00 71.44 95 PRO A C 1
ATOM 759 O O . PRO A 1 95 ? -9.158 -1.343 19.432 1.00 71.44 95 PRO A O 1
ATOM 762 N N . TYR A 1 96 ? -10.546 -2.131 17.852 1.00 80.88 96 TYR A N 1
ATOM 763 C CA . TYR A 1 96 ? -9.514 -2.647 16.952 1.00 80.88 96 TYR A CA 1
ATOM 764 C C . TYR A 1 96 ? -8.849 -1.526 16.142 1.00 80.88 96 TYR A C 1
ATOM 766 O O . TYR A 1 96 ? -9.506 -0.577 15.715 1.00 80.88 96 TYR A O 1
ATOM 774 N N . ASP A 1 97 ? -7.544 -1.647 15.888 1.00 82.25 97 ASP A N 1
ATOM 775 C CA . ASP A 1 97 ? -6.832 -0.727 14.995 1.00 82.25 97 ASP A CA 1
ATOM 776 C C . ASP A 1 97 ? -7.116 -1.098 13.532 1.00 82.25 97 ASP A C 1
ATOM 778 O O . ASP A 1 97 ? -6.777 -2.193 13.077 1.00 82.25 97 ASP A O 1
ATOM 782 N N . VAL A 1 98 ? -7.736 -0.182 12.788 1.00 86.06 98 VAL A N 1
ATOM 783 C CA . VAL A 1 98 ? -8.004 -0.342 11.349 1.00 86.06 98 VAL A CA 1
ATOM 784 C C . VAL A 1 98 ? -6.722 -0.214 10.528 1.00 86.06 98 VAL A C 1
ATOM 786 O O . VAL A 1 98 ? -6.612 -0.799 9.452 1.00 86.06 98 VAL A O 1
ATOM 789 N N . ASP A 1 99 ? -5.728 0.541 10.999 1.00 83.12 99 ASP A N 1
ATOM 790 C CA . ASP A 1 99 ? -4.563 0.879 10.182 1.00 83.12 99 ASP A CA 1
ATOM 791 C C . ASP A 1 99 ? -3.620 -0.317 9.994 1.00 83.12 99 ASP A C 1
ATOM 793 O O . ASP A 1 99 ? -2.914 -0.394 8.986 1.00 83.12 99 ASP A O 1
ATOM 797 N N . LEU A 1 100 ? -3.597 -1.255 10.943 1.00 86.25 100 LEU A N 1
ATOM 798 C CA . LEU A 1 100 ? -2.736 -2.436 10.907 1.00 86.25 100 LEU A CA 1
ATOM 799 C C . LEU A 1 100 ? -3.107 -3.433 9.787 1.00 86.25 100 LEU A C 1
ATOM 801 O O . LEU A 1 100 ? -2.246 -3.696 8.942 1.00 86.25 100 LEU A O 1
ATOM 805 N N . PRO A 1 101 ? -4.351 -3.944 9.689 1.00 89.31 101 PRO A N 1
ATOM 806 C CA . PRO A 1 101 ? -4.755 -4.810 8.578 1.00 89.31 101 PRO A CA 1
ATOM 807 C C . PRO A 1 101 ? -4.700 -4.089 7.224 1.00 89.31 101 PRO A C 1
ATOM 809 O O . PRO A 1 101 ? -4.298 -4.685 6.228 1.00 89.31 101 PRO A O 1
ATOM 812 N N . VAL A 1 102 ? -5.009 -2.786 7.173 1.00 91.50 102 VAL A N 1
ATOM 813 C CA . VAL A 1 102 ? -4.868 -1.993 5.939 1.00 91.50 102 VAL A CA 1
ATOM 814 C C . VAL A 1 102 ? -3.411 -1.948 5.479 1.00 91.50 102 VAL A C 1
ATOM 816 O O . VAL A 1 102 ? -3.138 -2.157 4.299 1.00 91.50 102 VAL A O 1
ATOM 819 N N . LYS A 1 103 ? -2.457 -1.709 6.390 1.00 90.12 103 LYS A N 1
ATOM 820 C CA . LYS A 1 103 ? -1.022 -1.752 6.065 1.00 90.12 103 LYS A CA 1
ATOM 821 C C . LYS A 1 103 ? -0.610 -3.128 5.559 1.00 90.12 103 LYS A C 1
ATOM 823 O O . LYS A 1 103 ? 0.118 -3.184 4.575 1.00 90.12 103 LYS A O 1
ATOM 828 N N . PHE A 1 104 ? -1.077 -4.200 6.199 1.00 93.31 104 PHE A N 1
ATOM 829 C CA . PHE A 1 104 ? -0.791 -5.565 5.761 1.00 93.31 104 PHE A CA 1
ATOM 830 C C . PHE A 1 104 ? -1.225 -5.780 4.305 1.00 93.31 104 PHE A C 1
ATOM 832 O O . PHE A 1 104 ? -0.384 -6.076 3.463 1.00 93.31 104 PHE A O 1
ATOM 839 N N . ILE A 1 105 ? -2.494 -5.504 3.983 1.00 94.50 105 ILE A N 1
ATOM 840 C CA . ILE A 1 105 ? -3.034 -5.654 2.622 1.00 94.50 105 ILE A CA 1
ATOM 841 C C . ILE A 1 105 ? -2.236 -4.815 1.617 1.00 94.50 105 ILE A C 1
ATOM 843 O O . ILE A 1 105 ? -1.788 -5.325 0.593 1.00 94.50 105 ILE A O 1
ATOM 847 N N . VAL A 1 106 ? -2.030 -3.527 1.910 1.00 94.88 106 VAL A N 1
ATOM 848 C CA . VAL A 1 106 ? -1.344 -2.610 0.991 1.00 94.88 106 VAL A CA 1
ATOM 849 C C . VAL A 1 106 ? 0.095 -3.051 0.738 1.00 94.88 106 VAL A C 1
ATOM 851 O O . VAL A 1 106 ? 0.517 -3.055 -0.414 1.00 94.88 106 VAL A O 1
ATOM 854 N N . TYR A 1 107 ? 0.855 -3.424 1.770 1.00 93.44 107 TYR A N 1
ATOM 855 C CA . TYR A 1 107 ? 2.254 -3.818 1.589 1.00 93.44 107 TYR A CA 1
ATOM 856 C C . TYR A 1 107 ? 2.403 -5.176 0.907 1.00 93.44 107 TYR A C 1
ATOM 858 O O . TYR A 1 107 ? 3.294 -5.313 0.073 1.00 93.44 107 TYR A O 1
ATOM 866 N N . SER A 1 108 ? 1.523 -6.141 1.183 1.00 94.38 108 SER A N 1
ATOM 867 C CA . SER A 1 108 ? 1.506 -7.415 0.457 1.00 94.38 108 SER A CA 1
ATOM 868 C C . SER A 1 108 ? 1.228 -7.206 -1.033 1.00 94.38 108 SER A C 1
ATOM 870 O O . SER A 1 108 ? 1.958 -7.720 -1.876 1.00 94.38 108 SER A O 1
ATOM 872 N N . MET A 1 109 ? 0.226 -6.387 -1.365 1.00 94.50 109 MET A N 1
ATOM 873 C CA . MET A 1 109 ? -0.125 -6.084 -2.754 1.00 94.50 109 MET A CA 1
ATOM 874 C C . MET A 1 109 ? 0.962 -5.270 -3.461 1.00 94.50 109 MET A C 1
ATOM 876 O O . MET A 1 109 ? 1.314 -5.576 -4.593 1.00 94.50 109 MET A O 1
ATOM 880 N N . VAL A 1 110 ? 1.536 -4.261 -2.801 1.00 93.69 110 VAL A N 1
ATOM 881 C CA . VAL A 1 110 ? 2.669 -3.501 -3.351 1.00 93.69 110 VAL A CA 1
ATOM 882 C C . VAL A 1 110 ? 3.865 -4.418 -3.600 1.00 93.69 110 VAL A C 1
ATOM 884 O O . VAL A 1 110 ? 4.468 -4.327 -4.663 1.00 93.69 110 VAL A O 1
ATOM 887 N N . GLY A 1 111 ? 4.179 -5.322 -2.667 1.00 91.69 111 GLY A N 1
ATOM 888 C CA . GLY A 1 111 ? 5.230 -6.323 -2.852 1.00 91.69 111 GLY A CA 1
ATOM 889 C C . GLY A 1 111 ? 4.990 -7.178 -4.096 1.00 91.69 111 GLY A C 1
ATOM 890 O O . GLY A 1 111 ? 5.889 -7.308 -4.922 1.00 91.69 111 GLY A O 1
ATOM 891 N N . PHE A 1 112 ? 3.758 -7.659 -4.280 1.00 92.38 112 PHE A N 1
ATOM 892 C CA . PHE A 1 112 ? 3.355 -8.401 -5.475 1.00 92.38 112 PHE A CA 1
ATOM 893 C C . PHE A 1 112 ? 3.478 -7.573 -6.766 1.00 92.38 112 PHE A C 1
ATOM 895 O O . PHE A 1 112 ? 3.984 -8.056 -7.775 1.00 92.38 112 PHE A O 1
ATOM 902 N N . PHE A 1 113 ? 3.062 -6.303 -6.756 1.00 91.19 113 PHE A N 1
ATOM 903 C CA . PHE A 1 113 ? 3.210 -5.429 -7.923 1.00 91.19 113 PHE A CA 1
ATOM 904 C C . PHE A 1 113 ? 4.674 -5.145 -8.258 1.00 91.19 113 PHE A C 1
ATOM 906 O O . PHE A 1 113 ? 5.006 -5.042 -9.432 1.00 91.19 113 PHE A O 1
ATOM 913 N N . VAL A 1 114 ? 5.554 -5.044 -7.260 1.00 89.81 114 VAL A N 1
ATOM 914 C CA . VAL A 1 114 ? 6.996 -4.910 -7.501 1.00 89.81 114 VAL A CA 1
ATOM 915 C C . VAL A 1 114 ? 7.561 -6.185 -8.129 1.00 89.81 114 VAL A C 1
ATOM 917 O O . VAL A 1 114 ? 8.347 -6.079 -9.068 1.00 89.81 114 VAL A O 1
ATOM 920 N N . SER A 1 115 ? 7.170 -7.367 -7.637 1.00 88.38 115 SER A N 1
ATOM 921 C CA . SER A 1 115 ? 7.736 -8.640 -8.098 1.00 88.38 115 SER A CA 1
ATOM 922 C C . SER A 1 115 ? 7.189 -9.113 -9.443 1.00 88.38 115 SER A C 1
ATOM 924 O O . SER A 1 115 ? 7.958 -9.625 -10.241 1.00 88.38 115 SER A O 1
ATOM 926 N N . GLU A 1 116 ? 5.893 -8.937 -9.705 1.00 90.31 116 GLU A N 1
ATOM 927 C CA . GLU A 1 116 ? 5.222 -9.485 -10.897 1.00 90.31 116 GLU A CA 1
ATOM 928 C C . GLU A 1 116 ? 4.659 -8.388 -11.813 1.00 90.31 116 GLU A C 1
ATOM 930 O O . GLU A 1 116 ? 4.790 -8.446 -13.036 1.00 90.31 116 GLU A O 1
ATOM 935 N N . GLY A 1 117 ? 4.066 -7.342 -11.230 1.00 87.56 117 GLY A N 1
ATOM 936 C CA . GLY A 1 117 ? 3.400 -6.279 -11.989 1.00 87.56 117 GLY A CA 1
ATOM 937 C C . GLY A 1 117 ? 4.364 -5.411 -12.803 1.00 87.56 117 GLY A C 1
ATOM 938 O O . GLY A 1 117 ? 4.155 -5.201 -13.996 1.00 87.56 117 GLY A O 1
ATOM 939 N N . CYS A 1 118 ? 5.436 -4.921 -12.181 1.00 87.6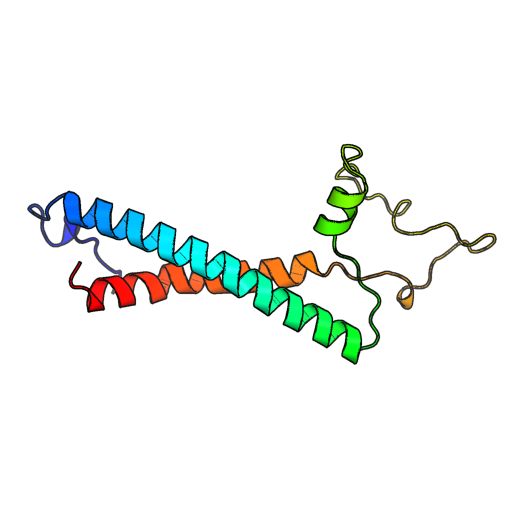2 118 CYS A N 1
ATOM 940 C CA . CYS A 1 118 ? 6.440 -4.094 -12.845 1.00 87.62 118 CYS A CA 1
ATOM 941 C C . CYS A 1 118 ? 7.132 -4.848 -13.996 1.00 87.62 118 CYS A C 1
ATOM 943 O O . CYS A 1 118 ? 7.147 -4.305 -15.101 1.00 87.62 118 CYS A O 1
ATOM 945 N N . PRO A 1 119 ? 7.622 -6.095 -13.821 1.00 87.94 119 PRO A N 1
ATOM 946 C CA . PRO A 1 119 ? 8.166 -6.874 -14.935 1.00 87.94 119 PRO A CA 1
ATOM 947 C C . PRO A 1 119 ? 7.182 -7.073 -16.089 1.00 87.94 119 PRO A C 1
ATOM 949 O O . PRO A 1 119 ? 7.572 -6.924 -17.245 1.00 87.94 119 PRO A O 1
ATOM 952 N N . MET A 1 120 ? 5.907 -7.350 -15.794 1.00 88.62 120 MET A N 1
ATOM 953 C CA . MET A 1 120 ? 4.874 -7.487 -16.822 1.00 88.62 120 MET A CA 1
ATOM 954 C C . MET A 1 120 ? 4.687 -6.188 -17.621 1.00 88.62 120 MET A C 1
ATOM 956 O O . MET A 1 120 ? 4.634 -6.227 -18.850 1.00 88.62 120 MET A O 1
ATOM 960 N N . ILE A 1 121 ? 4.619 -5.038 -16.946 1.00 87.12 121 ILE A N 1
ATOM 961 C CA . ILE A 1 121 ? 4.472 -3.727 -17.597 1.00 87.12 121 ILE A CA 1
ATOM 962 C C . ILE A 1 121 ? 5.694 -3.410 -18.464 1.00 87.12 121 ILE A C 1
ATOM 964 O O . ILE A 1 121 ? 5.545 -2.973 -19.603 1.00 87.12 121 ILE A O 1
ATOM 968 N N . PHE A 1 122 ? 6.902 -3.653 -17.952 1.00 87.69 122 PHE A N 1
ATOM 969 C CA . PHE A 1 122 ? 8.140 -3.423 -18.697 1.00 87.69 122 PHE A CA 1
ATOM 970 C C . PHE A 1 122 ? 8.217 -4.301 -19.951 1.00 87.69 122 PHE A C 1
ATOM 972 O O . PHE A 1 122 ? 8.504 -3.797 -21.035 1.00 87.69 122 PHE A O 1
ATOM 979 N N . ALA A 1 123 ? 7.843 -5.580 -19.834 1.00 83.81 123 ALA A N 1
ATOM 980 C CA . ALA A 1 123 ? 7.762 -6.495 -20.967 1.00 83.81 123 ALA A CA 1
ATOM 981 C C . ALA A 1 123 ? 6.757 -6.025 -22.034 1.00 83.81 123 ALA A C 1
ATOM 983 O O . ALA A 1 123 ? 7.068 -6.061 -23.220 1.00 83.81 123 ALA A O 1
ATOM 984 N N . GLN A 1 124 ? 5.577 -5.534 -21.638 1.00 86.25 124 GLN A N 1
ATOM 985 C CA . GLN A 1 124 ? 4.579 -5.014 -22.585 1.00 86.25 124 GLN A CA 1
ATOM 986 C C . GLN A 1 124 ? 5.032 -3.737 -23.299 1.00 86.25 124 GLN A C 1
ATOM 988 O O . GLN A 1 124 ? 4.686 -3.517 -24.459 1.00 86.25 124 GLN A O 1
ATOM 993 N N . LEU A 1 125 ? 5.800 -2.897 -22.610 1.00 81.88 125 LEU A N 1
ATOM 994 C CA . LEU A 1 125 ? 6.327 -1.647 -23.149 1.00 81.88 125 LEU A CA 1
ATOM 995 C C . LEU A 1 125 ? 7.652 -1.835 -23.909 1.00 81.88 125 LEU A C 1
ATOM 997 O O . LEU A 1 125 ? 8.156 -0.864 -24.468 1.00 81.88 125 LEU A O 1
ATOM 1001 N N . ASN A 1 126 ? 8.187 -3.063 -23.970 1.00 79.81 126 ASN A N 1
ATOM 1002 C CA . ASN A 1 126 ? 9.500 -3.397 -24.535 1.00 79.81 126 ASN A CA 1
ATOM 1003 C C . ASN A 1 126 ? 10.646 -2.545 -23.961 1.00 79.81 126 ASN A C 1
ATOM 1005 O O . ASN A 1 126 ? 11.589 -2.204 -24.678 1.00 79.81 126 ASN A O 1
ATOM 1009 N N . ILE A 1 127 ? 10.556 -2.185 -22.678 1.00 72.81 127 ILE A N 1
ATOM 1010 C CA . ILE A 1 127 ? 11.578 -1.393 -21.977 1.00 72.81 127 ILE A CA 1
ATOM 1011 C C . ILE A 1 127 ? 12.249 -2.193 -20.903 1.00 72.81 127 ILE A C 1
ATOM 1013 O O . ILE A 1 127 ? 11.615 -3.071 -20.281 1.00 72.81 127 ILE A O 1
#

Organism: Teladorsagia circumcincta (NCBI:txid45464)